Protein AF-A0A8T6SKM0-F1 (afdb_monomer)

Radius of gyration: 11.0 Å; Cα contacts (8 Å, |Δi|>4): 32; chains: 1; bounding box: 20×31×22 Å

pLDDT: mean 80.05, std 13.44, range [34.66, 89.44]

Foldseek 3Di:
DDDCPDQDPLNVQLVVVCVVPVPDDLCNSCVVVVHDSVVSVVSVVVCVVVVND

Structure (mmCIF, N/CA/C/O backbone):
data_AF-A0A8T6SKM0-F1
#
_entry.id   AF-A0A8T6SKM0-F1
#
loop_
_atom_site.group_PDB
_atom_site.id
_atom_site.type_symbol
_atom_site.label_atom_id
_atom_site.label_alt_id
_atom_site.label_comp_id
_atom_site.label_asym_id
_atom_site.label_entity_id
_atom_site.label_seq_id
_atom_site.pdbx_PDB_ins_code
_atom_site.Cartn_x
_atom_site.Cartn_y
_atom_site.Cartn_z
_atom_site.occupancy
_atom_site.B_iso_or_equiv
_atom_site.auth_seq_id
_atom_site.auth_comp_id
_atom_site.auth_asym_id
_atom_site.auth_atom_id
_atom_site.pdbx_PDB_model_num
ATOM 1 N N . MET A 1 1 ? 5.924 -26.272 9.483 1.00 44.59 1 MET A N 1
ATOM 2 C CA . MET A 1 1 ? 6.404 -24.873 9.398 1.00 44.59 1 MET A CA 1
ATOM 3 C C . MET A 1 1 ? 6.596 -24.620 7.908 1.00 44.59 1 MET A C 1
ATOM 5 O O . MET A 1 1 ? 7.395 -25.319 7.318 1.00 44.59 1 MET A O 1
ATOM 9 N N . SER A 1 2 ? 5.737 -23.902 7.194 1.00 34.66 2 SER A N 1
ATOM 10 C CA . SER A 1 2 ? 5.373 -22.501 7.396 1.00 34.66 2 SER A CA 1
ATOM 11 C C . SER A 1 2 ? 3.931 -22.266 6.959 1.00 34.66 2 SER A C 1
ATOM 13 O O . SER A 1 2 ? 3.487 -22.781 5.940 1.00 34.66 2 SER A O 1
ATOM 15 N N . SER A 1 3 ? 3.202 -21.516 7.772 1.00 43.53 3 SER A N 1
ATOM 16 C CA . SER A 1 3 ? 1.807 -21.143 7.587 1.00 43.53 3 SER A CA 1
ATOM 17 C C . SER A 1 3 ? 1.598 -20.435 6.24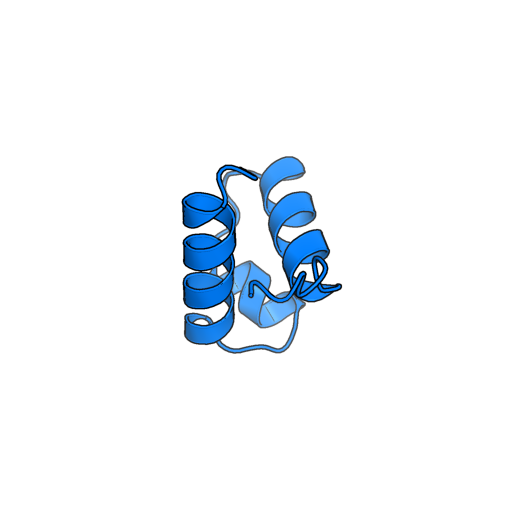8 1.00 43.53 3 SER A C 1
ATOM 19 O O . SER A 1 3 ? 2.047 -19.307 6.045 1.00 43.53 3 SER A O 1
ATOM 21 N N . THR A 1 4 ? 0.867 -21.089 5.352 1.00 47.03 4 THR A N 1
ATOM 22 C CA . THR A 1 4 ? 0.183 -20.491 4.206 1.00 47.03 4 THR A CA 1
ATOM 23 C C . THR A 1 4 ? -0.881 -19.533 4.744 1.00 47.03 4 THR A C 1
ATOM 25 O O . THR A 1 4 ? -2.055 -19.866 4.855 1.00 47.03 4 THR A O 1
ATOM 28 N N . SER A 1 5 ? -0.478 -18.334 5.165 1.00 56.06 5 SER A N 1
ATOM 29 C CA . SER A 1 5 ? -1.436 -17.237 5.297 1.00 56.06 5 SER A CA 1
ATOM 30 C C . SER A 1 5 ? -1.798 -16.837 3.876 1.00 56.06 5 SER A C 1
ATOM 32 O O . SER A 1 5 ? -1.020 -16.136 3.228 1.00 56.06 5 SER A O 1
ATOM 34 N N . GLY A 1 6 ? -2.906 -17.390 3.382 1.00 61.19 6 GLY A N 1
ATOM 35 C CA . GLY A 1 6 ? -3.458 -17.078 2.073 1.00 61.19 6 GLY A CA 1
ATOM 36 C C . GLY A 1 6 ? -3.568 -15.571 1.874 1.00 61.19 6 GLY A C 1
ATOM 37 O O . GLY A 1 6 ? -3.727 -14.816 2.831 1.00 61.19 6 GLY A O 1
ATOM 38 N N . ILE A 1 7 ? -3.417 -15.157 0.622 1.00 69.69 7 ILE A N 1
ATOM 39 C CA . ILE A 1 7 ? -3.595 -13.777 0.175 1.00 69.69 7 ILE A CA 1
ATOM 40 C C . ILE A 1 7 ? -4.942 -13.282 0.722 1.00 69.69 7 ILE A C 1
ATOM 42 O O . ILE A 1 7 ? -5.981 -13.844 0.372 1.00 69.69 7 ILE A O 1
ATOM 46 N N . ASP A 1 8 ? -4.933 -12.271 1.594 1.00 81.62 8 ASP A N 1
ATOM 47 C CA . ASP A 1 8 ? -6.182 -11.696 2.100 1.00 81.62 8 ASP A CA 1
ATOM 48 C C . ASP A 1 8 ? -6.822 -10.805 1.030 1.00 81.62 8 ASP A C 1
ATOM 50 O O . ASP A 1 8 ? -6.167 -10.323 0.105 1.00 81.62 8 ASP A O 1
ATOM 54 N N . GLU A 1 9 ? -8.098 -10.471 1.203 1.00 82.44 9 GLU A N 1
ATOM 55 C CA . GLU A 1 9 ? -8.800 -9.549 0.304 1.00 82.44 9 GLU A CA 1
ATOM 56 C C . GLU A 1 9 ? -8.099 -8.186 0.164 1.00 82.44 9 GLU A C 1
ATOM 58 O O . GLU A 1 9 ? -8.118 -7.590 -0.912 1.00 82.44 9 GLU A O 1
ATOM 63 N N . ILE A 1 10 ? -7.429 -7.707 1.220 1.00 84.19 10 ILE A N 1
ATOM 64 C CA . ILE A 1 10 ? -6.624 -6.475 1.173 1.00 84.19 10 ILE A CA 1
ATOM 65 C C . ILE A 1 10 ? -5.424 -6.649 0.239 1.00 84.19 10 ILE A C 1
ATOM 67 O O . ILE A 1 10 ? -5.137 -5.756 -0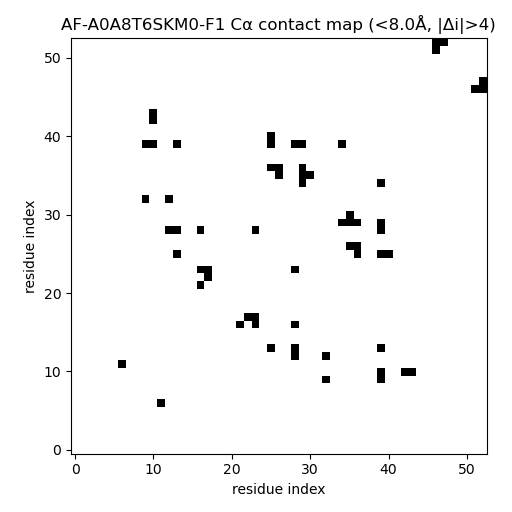.552 1.00 84.19 10 ILE A O 1
ATOM 71 N N . ASP A 1 11 ? -4.743 -7.792 0.294 1.00 83.94 11 ASP A N 1
ATOM 72 C CA . ASP A 1 11 ? -3.593 -8.086 -0.565 1.00 83.94 11 ASP A CA 1
ATOM 73 C C . ASP A 1 11 ? -4.024 -8.132 -2.037 1.00 83.94 11 ASP A C 1
ATOM 75 O O . ASP A 1 11 ? -3.407 -7.489 -2.890 1.00 83.94 11 ASP A O 1
ATOM 79 N N . VAL A 1 12 ? -5.153 -8.795 -2.322 1.00 85.88 12 VAL A N 1
ATOM 80 C CA . VAL A 1 12 ? -5.758 -8.814 -3.664 1.00 85.88 12 VAL A CA 1
ATOM 81 C C . VAL A 1 12 ? -6.126 -7.403 -4.123 1.00 85.88 12 VAL A C 1
ATOM 83 O O . VAL A 1 12 ? -5.869 -7.051 -5.275 1.00 85.88 12 VAL A O 1
ATOM 86 N N . LYS A 1 13 ? -6.715 -6.576 -3.249 1.00 86.25 13 LYS A N 1
ATOM 87 C CA . LYS A 1 13 ? -7.065 -5.185 -3.574 1.00 86.25 13 LYS A CA 1
ATOM 88 C C . LYS A 1 13 ? -5.833 -4.335 -3.866 1.00 86.25 13 LYS A C 1
ATOM 90 O O . LYS A 1 13 ? -5.864 -3.591 -4.840 1.00 86.25 13 LYS A O 1
ATOM 95 N N . ILE A 1 14 ? -4.752 -4.475 -3.094 1.00 85.12 14 ILE A N 1
ATOM 96 C CA . ILE A 1 14 ? -3.485 -3.775 -3.352 1.00 85.12 14 ILE A CA 1
ATOM 97 C C . ILE A 1 14 ? -2.954 -4.146 -4.736 1.00 85.12 14 ILE A C 1
ATOM 99 O O . ILE A 1 14 ? -2.672 -3.261 -5.540 1.00 85.12 14 ILE A O 1
ATOM 103 N N . ILE A 1 15 ? -2.853 -5.446 -5.029 1.00 84.88 15 ILE A N 1
ATOM 104 C CA . ILE A 1 15 ? -2.332 -5.928 -6.313 1.00 84.88 15 ILE A CA 1
ATOM 105 C C . ILE A 1 15 ? -3.221 -5.445 -7.462 1.00 84.88 15 ILE A C 1
ATOM 107 O O . ILE A 1 15 ? -2.708 -4.926 -8.448 1.00 84.88 15 ILE A O 1
ATOM 111 N N . ARG A 1 16 ? -4.550 -5.544 -7.331 1.00 88.00 16 ARG A N 1
ATOM 112 C CA . ARG A 1 16 ? -5.491 -5.054 -8.351 1.00 88.00 16 ARG A CA 1
ATOM 113 C C . ARG A 1 16 ? -5.410 -3.546 -8.552 1.00 88.00 16 ARG A C 1
ATOM 115 O O . ARG A 1 16 ? -5.482 -3.100 -9.691 1.00 88.00 16 ARG A O 1
ATOM 122 N N . ALA A 1 17 ? -5.272 -2.768 -7.480 1.00 87.38 17 ALA A N 1
ATOM 123 C CA . ALA A 1 17 ? -5.137 -1.319 -7.568 1.00 87.38 17 ALA A CA 1
ATOM 124 C C . ALA A 1 17 ? -3.851 -0.937 -8.311 1.00 87.38 17 ALA A C 1
ATOM 126 O O . ALA A 1 17 ? -3.909 -0.142 -9.243 1.00 87.38 17 ALA A O 1
ATOM 127 N N . LEU A 1 18 ? -2.726 -1.577 -7.979 1.00 84.56 18 LEU A N 1
ATOM 128 C CA . LEU A 1 18 ? -1.445 -1.364 -8.658 1.00 84.56 18 LEU A CA 1
ATOM 129 C C . LEU A 1 18 ? -1.450 -1.855 -10.114 1.00 84.56 18 LEU A C 1
ATOM 131 O O . LEU A 1 18 ? -0.853 -1.213 -10.972 1.00 84.56 18 LEU A O 1
ATOM 135 N N . GLN A 1 19 ? -2.130 -2.969 -10.411 1.00 86.69 19 GLN A N 1
ATOM 136 C CA . GLN A 1 19 ? -2.298 -3.464 -11.784 1.00 86.69 19 GLN A CA 1
ATOM 137 C C . GLN A 1 19 ? -3.175 -2.538 -12.630 1.00 86.69 19 GLN A C 1
ATOM 139 O O . GLN A 1 19 ? -2.924 -2.372 -13.820 1.00 86.69 19 GLN A O 1
ATOM 144 N N . LYS A 1 20 ? -4.215 -1.955 -12.028 1.00 88.94 20 LYS A N 1
ATOM 145 C CA . LYS A 1 20 ? -5.120 -1.027 -12.708 1.00 88.94 20 LYS A CA 1
ATOM 146 C C . LYS A 1 20 ? -4.464 0.334 -12.931 1.00 88.94 20 LYS A C 1
ATOM 148 O O . LYS A 1 20 ? -4.626 0.912 -14.000 1.00 88.94 20 LYS A O 1
ATOM 153 N N . ASP A 1 21 ? -3.747 0.833 -11.930 1.00 85.56 21 ASP A N 1
ATOM 154 C CA . ASP A 1 21 ? -3.008 2.086 -12.000 1.00 85.56 21 ASP A CA 1
ATOM 155 C C . ASP A 1 21 ? -1.752 2.020 -11.118 1.00 85.56 21 ASP A C 1
ATOM 157 O O . ASP A 1 21 ? -1.797 2.186 -9.895 1.00 85.56 21 ASP A O 1
ATOM 161 N N . ALA A 1 22 ? -0.605 1.829 -11.768 1.00 81.38 22 ALA A N 1
ATOM 162 C CA . ALA A 1 22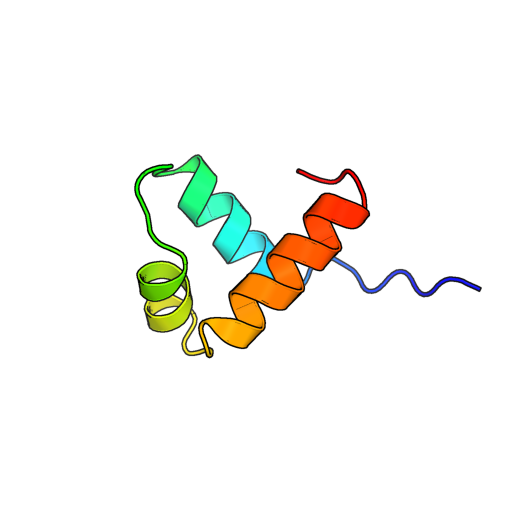 ? 0.702 1.776 -11.120 1.00 81.38 22 ALA A CA 1
ATOM 163 C C . ALA A 1 22 ? 1.136 3.115 -10.491 1.00 81.38 22 ALA A C 1
ATOM 165 O O . ALA A 1 22 ? 2.118 3.148 -9.749 1.00 81.38 22 ALA A O 1
ATOM 166 N N . ARG A 1 23 ? 0.435 4.223 -10.772 1.00 86.50 23 ARG A N 1
ATOM 167 C CA . ARG A 1 23 ? 0.678 5.532 -10.143 1.00 86.50 23 ARG A CA 1
ATOM 168 C C . ARG A 1 23 ? -0.062 5.677 -8.813 1.00 86.50 23 ARG A C 1
ATOM 170 O O . ARG A 1 23 ? 0.175 6.653 -8.102 1.00 86.50 23 ARG A O 1
ATOM 177 N N . THR A 1 24 ? -0.927 4.722 -8.463 1.00 86.00 24 THR A N 1
ATOM 178 C CA . THR A 1 24 ? -1.651 4.727 -7.190 1.00 86.00 24 THR A CA 1
ATOM 179 C C . THR A 1 24 ? -0.677 4.585 -6.025 1.00 86.00 24 THR A C 1
ATOM 181 O O . THR A 1 24 ? 0.130 3.657 -5.972 1.00 86.00 24 THR A O 1
ATOM 184 N N . THR A 1 25 ? -0.767 5.492 -5.054 1.00 87.69 25 THR A N 1
ATOM 185 C CA . THR A 1 25 ? 0.078 5.434 -3.859 1.00 87.69 25 THR A CA 1
ATOM 186 C C . THR A 1 25 ? -0.468 4.434 -2.839 1.00 87.69 25 THR A C 1
ATOM 188 O O . THR A 1 25 ? -1.677 4.220 -2.739 1.00 87.69 25 THR A O 1
ATOM 191 N N . PHE A 1 26 ? 0.402 3.860 -1.999 1.00 86.12 26 PHE A N 1
ATOM 192 C CA . PHE A 1 26 ? -0.048 3.008 -0.888 1.00 86.12 26 PHE A CA 1
ATOM 193 C C . PHE A 1 26 ? -1.005 3.734 0.065 1.00 86.12 26 PHE A C 1
ATOM 195 O O . PHE A 1 26 ? -1.825 3.084 0.705 1.00 86.12 26 PHE A O 1
ATOM 202 N N . THR A 1 27 ? -0.925 5.064 0.141 1.00 87.88 27 THR A N 1
ATOM 203 C CA . THR A 1 27 ? -1.829 5.904 0.9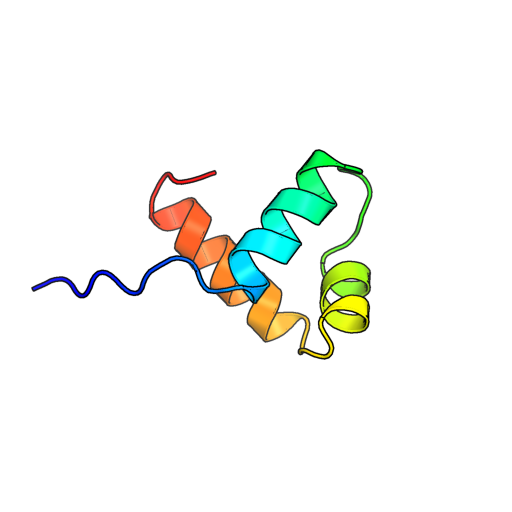32 1.00 87.88 27 THR A CA 1
ATOM 204 C C . THR A 1 27 ? -3.237 5.935 0.365 1.00 87.88 27 THR A C 1
ATOM 206 O O . THR A 1 27 ? -4.195 5.793 1.124 1.00 87.88 27 THR A O 1
ATOM 209 N N . ASP A 1 28 ? -3.377 6.053 -0.953 1.00 89.06 28 ASP A N 1
ATOM 210 C CA . ASP A 1 28 ? -4.689 6.008 -1.598 1.00 89.06 28 ASP A CA 1
ATOM 211 C C . ASP A 1 28 ? -5.323 4.621 -1.466 1.00 89.06 28 ASP A C 1
ATOM 213 O O . ASP A 1 28 ? -6.493 4.521 -1.105 1.00 89.06 28 ASP A O 1
ATOM 217 N N . ILE A 1 29 ? -4.534 3.556 -1.649 1.00 87.31 29 ILE A N 1
ATOM 218 C CA . ILE A 1 29 ? -4.999 2.170 -1.465 1.00 87.31 29 ILE A CA 1
ATOM 219 C C . ILE A 1 29 ? -5.405 1.922 -0.008 1.00 87.31 29 ILE A C 1
ATOM 221 O O . ILE A 1 29 ? -6.429 1.296 0.251 1.00 87.31 29 ILE A O 1
ATOM 225 N N . ALA A 1 30 ? -4.627 2.425 0.953 1.00 89.38 30 ALA A N 1
ATOM 226 C CA . ALA A 1 30 ? -4.937 2.331 2.376 1.00 89.38 30 ALA A CA 1
ATOM 227 C C . ALA A 1 30 ? -6.270 3.019 2.705 1.00 89.38 30 ALA A C 1
ATOM 229 O O . ALA A 1 30 ? -7.112 2.430 3.383 1.00 89.38 30 ALA A O 1
ATOM 230 N N . ARG A 1 31 ? -6.488 4.227 2.165 1.00 89.38 31 ARG A N 1
ATOM 231 C CA . ARG A 1 31 ? -7.739 4.978 2.329 1.00 89.38 31 ARG A CA 1
ATOM 232 C C . ARG A 1 31 ? -8.930 4.237 1.722 1.00 89.38 31 ARG A C 1
ATOM 234 O O . ARG A 1 31 ? -9.963 4.144 2.373 1.00 89.38 31 ARG A O 1
ATOM 241 N N . ASP A 1 32 ? -8.773 3.687 0.521 1.00 86.75 32 ASP A N 1
ATOM 242 C CA . ASP A 1 32 ? -9.824 2.935 -0.181 1.00 86.75 32 ASP A CA 1
ATOM 243 C C . ASP A 1 32 ? -10.158 1.603 0.516 1.00 86.75 32 ASP A C 1
ATOM 245 O O . ASP A 1 32 ? -11.311 1.183 0.599 1.00 86.75 32 ASP A O 1
ATOM 249 N N . CYS A 1 33 ? -9.148 0.952 1.094 1.00 84.00 33 CYS A N 1
ATOM 250 C CA . CYS A 1 33 ? -9.315 -0.286 1.851 1.00 84.00 33 CYS A CA 1
ATOM 251 C C . CYS A 1 33 ? -9.716 -0.065 3.320 1.00 84.00 33 CYS A C 1
ATOM 253 O O . CYS A 1 33 ? -9.997 -1.044 4.007 1.00 84.00 33 CYS A O 1
ATOM 255 N N . GLY A 1 34 ? -9.730 1.178 3.815 1.00 87.69 34 GLY A N 1
ATOM 256 C CA . GLY A 1 34 ? -10.042 1.498 5.212 1.00 87.69 34 GLY A CA 1
ATOM 257 C C . GLY A 1 34 ? -8.998 0.996 6.216 1.00 87.69 34 GLY A C 1
ATOM 258 O O . GLY A 1 34 ? -9.331 0.701 7.362 1.00 87.69 34 GLY A O 1
ATOM 259 N N . VAL A 1 35 ? -7.739 0.869 5.796 1.00 88.06 35 VAL A N 1
ATOM 260 C CA . VAL A 1 35 ? -6.637 0.382 6.638 1.00 88.06 35 VAL A CA 1
ATOM 261 C C . VAL A 1 35 ? -5.510 1.398 6.723 1.00 88.06 35 VAL A C 1
ATOM 263 O O . VAL A 1 35 ? -5.459 2.369 5.976 1.00 88.06 35 VAL A O 1
ATOM 266 N N . SER A 1 36 ? -4.570 1.180 7.638 1.00 89.38 36 SER A N 1
ATOM 267 C CA . SER A 1 36 ? -3.392 2.034 7.750 1.00 89.38 36 SER A CA 1
ATOM 268 C C . SER A 1 36 ? -2.386 1.760 6.629 1.00 89.38 36 SER A C 1
ATOM 270 O O . SER A 1 36 ? -2.163 0.619 6.216 1.00 89.38 36 SER A O 1
ATOM 272 N N . THR A 1 37 ? -1.688 2.806 6.195 1.00 89.31 37 THR A N 1
ATOM 273 C CA . THR A 1 37 ? -0.557 2.727 5.254 1.00 89.31 37 THR A CA 1
ATOM 274 C C . THR A 1 37 ? 0.554 1.793 5.724 1.00 89.31 37 THR A C 1
ATOM 276 O O . THR A 1 37 ? 1.182 1.124 4.902 1.00 89.31 37 THR A O 1
ATOM 279 N N . ASP A 1 38 ? 0.779 1.703 7.038 1.00 89.44 38 ASP A N 1
ATOM 280 C CA . ASP A 1 38 ? 1.728 0.756 7.633 1.00 89.44 38 ASP A CA 1
ATOM 281 C C . ASP A 1 38 ? 1.301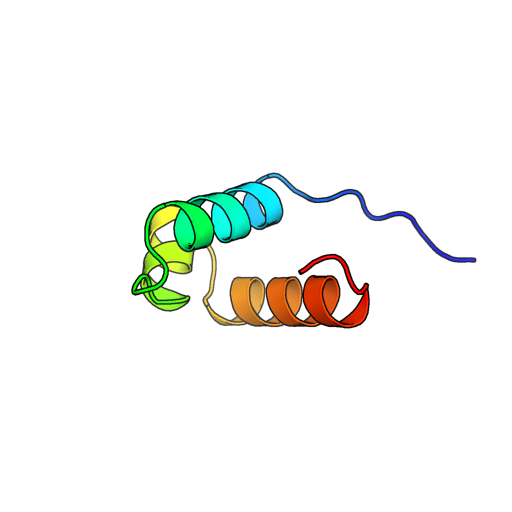 -0.702 7.395 1.00 89.44 38 ASP A C 1
ATOM 283 O O . ASP A 1 38 ? 2.124 -1.543 7.030 1.00 89.44 38 ASP A O 1
ATOM 287 N N . THR A 1 39 ? -0.001 -0.992 7.504 1.00 88.69 39 THR A N 1
ATOM 288 C CA . THR A 1 39 ? -0.576 -2.316 7.225 1.00 88.69 39 THR A CA 1
ATOM 289 C C . THR A 1 39 ? -0.362 -2.705 5.766 1.00 88.69 39 THR A C 1
ATOM 291 O O . THR A 1 39 ? 0.127 -3.803 5.499 1.00 88.69 39 THR A O 1
ATOM 294 N N . ILE A 1 40 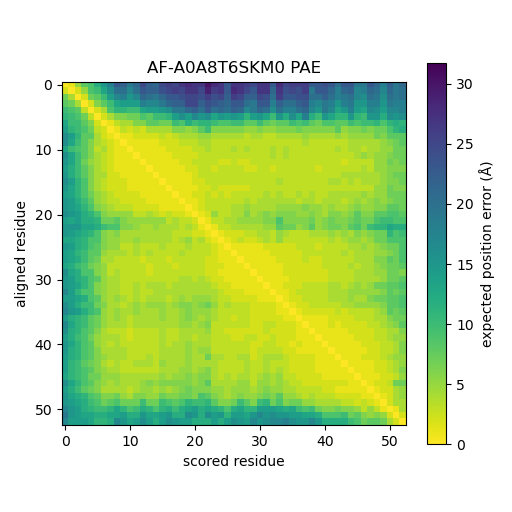? -0.660 -1.794 4.831 1.00 88.75 40 ILE A N 1
ATOM 295 C CA . ILE A 1 40 ? -0.408 -1.992 3.395 1.00 88.75 40 ILE A CA 1
ATOM 296 C C . ILE A 1 40 ? 1.087 -2.216 3.135 1.00 88.75 40 ILE A C 1
ATOM 298 O O . ILE A 1 40 ? 1.457 -3.174 2.462 1.00 88.75 40 ILE A O 1
ATOM 302 N N . SER A 1 41 ? 1.964 -1.389 3.712 1.00 87.69 41 SER A N 1
ATOM 303 C CA . SER A 1 41 ? 3.418 -1.485 3.509 1.00 87.69 41 SER A CA 1
ATOM 304 C C . SER A 1 41 ? 4.001 -2.794 4.042 1.00 87.69 41 SER A C 1
ATOM 306 O O . SER A 1 41 ? 4.833 -3.422 3.381 1.00 87.69 41 SER A O 1
ATOM 308 N N . LYS A 1 42 ? 3.559 -3.244 5.224 1.00 88.00 42 LYS A N 1
ATOM 309 C CA . LYS A 1 42 ? 3.954 -4.540 5.796 1.00 88.00 42 LYS A CA 1
ATOM 310 C C . LYS A 1 42 ? 3.477 -5.702 4.931 1.00 88.00 42 LYS A C 1
ATOM 312 O O . LYS A 1 42 ? 4.270 -6.599 4.649 1.00 88.00 42 LYS A O 1
ATOM 317 N N . ARG A 1 43 ? 2.217 -5.671 4.486 1.00 85.31 43 ARG A N 1
ATOM 318 C CA . ARG A 1 43 ? 1.634 -6.674 3.582 1.00 85.31 43 ARG A CA 1
ATOM 319 C C . ARG A 1 43 ? 2.385 -6.739 2.256 1.00 85.31 43 ARG A C 1
ATOM 321 O O . ARG A 1 43 ? 2.838 -7.811 1.867 1.00 85.31 43 ARG A O 1
ATOM 328 N N . PHE A 1 44 ? 2.636 -5.592 1.630 1.00 83.81 44 PHE A N 1
ATOM 329 C CA . PHE A 1 44 ? 3.402 -5.499 0.389 1.00 83.81 44 PHE A CA 1
ATOM 330 C C . PHE A 1 44 ? 4.825 -6.048 0.543 1.00 83.81 44 PHE A C 1
ATOM 332 O O . PHE A 1 44 ? 5.266 -6.863 -0.261 1.00 83.81 44 PHE A O 1
ATOM 339 N N . ARG A 1 45 ? 5.534 -5.685 1.622 1.00 86.06 45 ARG A N 1
ATOM 340 C CA . ARG A 1 45 ? 6.859 -6.257 1.925 1.00 86.06 45 ARG A CA 1
ATOM 341 C C . ARG A 1 45 ? 6.810 -7.769 2.135 1.00 86.06 45 ARG A C 1
ATOM 343 O O . ARG A 1 45 ? 7.734 -8.455 1.709 1.00 86.06 45 ARG A O 1
ATOM 350 N N . LYS A 1 46 ? 5.762 -8.290 2.780 1.00 84.19 46 LYS A N 1
ATOM 351 C CA . LYS A 1 46 ? 5.566 -9.733 2.974 1.00 84.19 46 LYS A CA 1
ATOM 352 C C . LYS A 1 46 ? 5.349 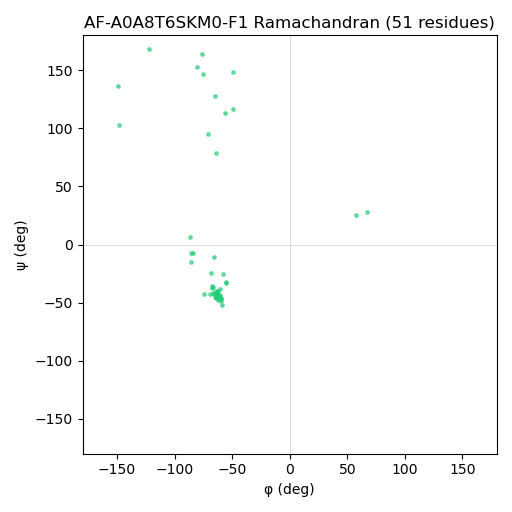-10.448 1.637 1.00 84.19 46 LYS A C 1
ATOM 354 O O . LYS A 1 46 ? 6.001 -11.459 1.411 1.00 84.19 46 LYS A O 1
ATOM 359 N N . MET A 1 47 ? 4.508 -9.902 0.754 1.00 80.00 47 MET A N 1
ATOM 360 C CA . MET A 1 47 ? 4.263 -10.445 -0.591 1.00 80.00 47 MET A CA 1
ATOM 361 C C . MET A 1 47 ? 5.517 -10.406 -1.467 1.00 80.00 47 MET A C 1
ATOM 363 O O . MET A 1 47 ? 5.874 -11.416 -2.061 1.00 80.00 47 MET A O 1
ATOM 367 N N . LYS A 1 48 ? 6.246 -9.284 -1.455 1.00 82.06 48 LYS A N 1
ATOM 368 C CA . LYS A 1 48 ? 7.523 -9.141 -2.167 1.00 82.06 48 LYS A CA 1
ATOM 369 C C . LYS A 1 48 ? 8.585 -10.117 -1.659 1.00 82.06 48 LYS A C 1
ATOM 371 O O . LYS A 1 48 ? 9.332 -10.691 -2.434 1.00 82.06 48 LYS A O 1
ATOM 376 N N . LYS A 1 49 ? 8.653 -10.336 -0.341 1.00 82.75 49 LYS A N 1
ATOM 377 C CA . LYS A 1 49 ? 9.561 -11.328 0.258 1.00 82.75 49 LYS A CA 1
ATOM 378 C C . LYS A 1 49 ? 9.163 -12.770 -0.087 1.00 82.75 49 LYS A C 1
ATOM 380 O O . LYS A 1 49 ? 10.013 -13.651 -0.037 1.00 82.75 49 LYS A O 1
ATOM 385 N N . ALA A 1 50 ? 7.890 -13.004 -0.394 1.00 78.31 50 ALA A N 1
ATOM 386 C CA . ALA A 1 50 ? 7.370 -14.295 -0.825 1.00 78.31 50 ALA A CA 1
ATOM 387 C C . ALA A 1 50 ? 7.491 -14.526 -2.345 1.00 78.31 50 ALA A C 1
ATOM 389 O O . ALA A 1 50 ? 6.969 -15.529 -2.818 1.00 78.31 50 ALA A O 1
ATOM 390 N N . ASP A 1 51 ? 8.152 -13.624 -3.086 1.00 70.44 51 ASP A N 1
ATOM 391 C CA . ASP A 1 51 ? 8.32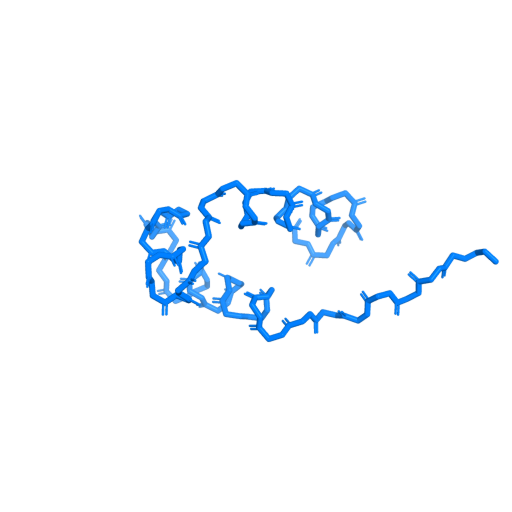3 -13.682 -4.550 1.00 70.44 51 ASP A CA 1
ATOM 392 C C . ASP A 1 51 ? 6.991 -13.740 -5.331 1.00 70.44 51 ASP A C 1
ATOM 394 O O . ASP A 1 51 ? 6.902 -14.265 -6.434 1.00 70.44 51 ASP A O 1
ATOM 398 N N . LEU A 1 52 ? 5.911 -13.216 -4.737 1.00 63.59 52 LEU A N 1
ATOM 399 C CA . LEU A 1 52 ? 4.575 -13.211 -5.347 1.00 63.59 52 LEU A CA 1
ATOM 400 C C . LEU A 1 52 ? 4.325 -12.008 -6.276 1.00 63.59 52 LEU A C 1
ATOM 402 O O . LEU A 1 52 ? 3.335 -12.017 -7.009 1.00 63.59 52 LEU A O 1
ATOM 406 N N . VAL A 1 53 ? 5.170 -10.970 -6.200 1.00 55.25 53 VAL A N 1
ATOM 407 C CA . VAL A 1 53 ? 5.092 -9.691 -6.937 1.00 55.25 53 VAL A CA 1
ATOM 408 C C . VAL A 1 53 ? 6.491 -9.180 -7.246 1.00 55.25 53 VAL A C 1
ATOM 410 O O . VAL A 1 53 ? 7.332 -9.222 -6.317 1.00 55.25 53 VAL A O 1
#

Nearest PDB structures (foldseek):
  2cg4-assembly1_A  TM=9.438E-01  e=8.372E-03  Escherichia coli
  4pcq-assembly1_B  TM=8.655E-01  e=8.926E-03  Mycobacterium tuberculosis H37Rv
  7fby-assembly1_A  TM=8.739E-01  e=1.397E-02  Pyrococcus horikoshii OT3
  4pcq-assembly2_C  TM=9.038E-01  e=1.588E-02  Mycobacterium tuberculosis H37Rv
  2dbb-assembly1_B  TM=8.911E-01  e=8.392E-02  Pyrococcus horikoshii OT3

Mean predicted aligned error: 6.32 Å

Solvent-accessible surface area (backbone atoms only — not comparable to full-atom values): 3266 Å² total; per-residue (Å²): 14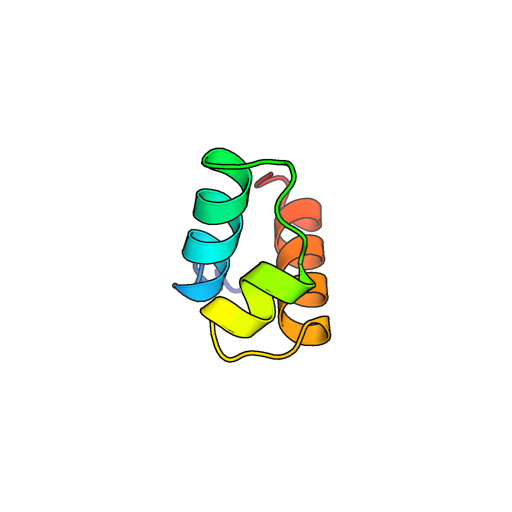0,77,85,82,76,68,85,46,73,66,54,52,47,51,53,50,47,41,73,76,36,75,84,62,46,63,60,58,50,13,61,75,69,74,48,53,47,66,57,49,51,53,50,50,53,51,39,44,74,67,70,75,102

Sequence (53 aa):
MSSTSGIDEIDVKIIRALQKDARTTFTDIARDCGVSTDTISKRFRKMKKADLV

Secondary structure (DSSP, 8-state):
-----PPPHHHHHHHHHHHH-TT--HHHHHHHHTS-HHHHHHHHHHHHHTT--